Protein AF-A0A6I1VZB1-F1 (afdb_monomer_lite)

pLDDT: mean 81.62, std 10.86, range [47.66, 98.19]

Secondary structure (DSSP, 8-state):
-HHHHHHHHHHHHHHTT--TTT-HHHHHHHHHHHHHHHHHHHHHHHHHHHHHHHHHHHHHHHHHHHHHHHHHHHHHHHHHHHHHIIIIIHHHHHHHHHHHHHHTT----PPPPPSSHHHHHHHHHHHHHHHHHHHHHHHHHHHHHHTT-

Sequence (149 aa):
EDYELFLEAFKQAHANALDIGSDQELSDRFNLLRNGLIEEHRKALDHIYTAQAAARDRAIIIAGLLGLVGLAVLIIGFVTAHGIARRFGAPIEALAKAADNIGKGNYEVVLPLSSAAEMNLLTRRFGTMAEALRQHQATNVDELLAGQQ

Foldseek 3Di:
DLVVQLVVLVVVCVVVVHPPVPPPSNVVSVCVVVVVVVVVVVVVVVVVVVVVVVVVVVVVVVVVVVVVVVVVVVVVVVVVVVCCCVQPVVQVVLLVVQVVCVVVVNLPGDHDCHPDPVSNVVSVVSNVVSVVSNVVVVVVVVVVVVVVD

Radius of gyration: 47.81 Å; chains: 1; bounding box: 88×26×130 Å

Structure (mmCIF, N/CA/C/O backbone):
data_AF-A0A6I1VZB1-F1
#
_entry.id   AF-A0A6I1VZB1-F1
#
loop_
_atom_site.group_PDB
_atom_site.id
_atom_site.type_symbol
_atom_site.label_atom_id
_atom_site.label_alt_id
_atom_site.label_comp_id
_atom_site.label_asym_id
_atom_site.label_entity_id
_atom_site.label_seq_id
_atom_site.pdbx_PDB_ins_code
_atom_site.Cartn_x
_atom_site.Cartn_y
_atom_site.Cartn_z
_atom_site.occupancy
_atom_site.B_iso_or_equiv
_atom_site.auth_seq_id
_atom_site.auth_comp_id
_atom_site.auth_asym_id
_atom_site.auth_atom_id
_atom_site.pdbx_PDB_model_num
ATOM 1 N N . GLU A 1 1 ? 41.137 -2.550 -48.734 1.00 73.94 1 GLU A N 1
ATOM 2 C CA . GLU A 1 1 ? 41.611 -3.061 -50.037 1.00 73.94 1 GLU A CA 1
ATOM 3 C C . GLU A 1 1 ? 41.303 -2.068 -51.159 1.00 73.94 1 GLU A C 1
ATOM 5 O O . GLU A 1 1 ? 42.237 -1.640 -51.821 1.00 73.94 1 GLU A O 1
ATOM 10 N N . ASP A 1 2 ? 40.068 -1.567 -51.278 1.00 77.88 2 ASP A N 1
ATOM 11 C CA . ASP A 1 2 ? 39.676 -0.588 -52.320 1.00 77.88 2 ASP A CA 1
ATOM 12 C C . ASP A 1 2 ? 40.480 0.728 -52.332 1.00 77.88 2 ASP A C 1
ATOM 14 O O . ASP A 1 2 ? 40.747 1.293 -53.391 1.00 77.88 2 ASP A O 1
ATOM 18 N N . TYR A 1 3 ? 40.916 1.207 -51.161 1.00 79.50 3 TYR A N 1
ATOM 19 C CA . TYR A 1 3 ? 41.764 2.402 -51.045 1.00 79.50 3 TYR A CA 1
ATOM 20 C C . TYR A 1 3 ? 43.158 2.209 -51.664 1.00 79.50 3 TYR A C 1
ATOM 22 O O . TYR A 1 3 ? 43.664 3.100 -52.342 1.00 79.50 3 TYR A O 1
ATOM 30 N N . GLU A 1 4 ? 43.760 1.033 -51.475 1.00 83.19 4 GLU A N 1
ATOM 31 C CA . GLU A 1 4 ? 45.083 0.714 -52.025 1.00 83.19 4 GLU A CA 1
ATOM 32 C C . GLU A 1 4 ? 45.020 0.584 -53.549 1.00 83.19 4 GLU A C 1
ATOM 34 O O . GLU A 1 4 ? 45.865 1.129 -54.258 1.00 83.19 4 GLU A O 1
ATOM 39 N N . LEU A 1 5 ? 43.955 -0.041 -54.059 1.00 82.19 5 LEU A N 1
ATOM 40 C CA . LEU A 1 5 ? 43.698 -0.140 -55.494 1.00 82.19 5 LEU A CA 1
ATOM 41 C C . LEU A 1 5 ? 43.500 1.243 -56.129 1.00 82.19 5 LEU A C 1
ATOM 43 O O . LEU A 1 5 ? 44.006 1.495 -57.223 1.00 82.19 5 LEU A O 1
ATOM 47 N N . PHE A 1 6 ? 42.797 2.159 -55.462 1.00 83.62 6 PHE A N 1
ATOM 48 C CA . PHE A 1 6 ? 42.670 3.538 -55.934 1.00 83.62 6 PHE A CA 1
ATOM 49 C C . PHE A 1 6 ? 44.025 4.265 -55.971 1.00 83.62 6 PHE A C 1
ATOM 51 O O . PHE A 1 6 ? 44.346 4.912 -56.968 1.00 83.62 6 PHE A O 1
ATOM 58 N N . LEU A 1 7 ? 44.848 4.129 -54.923 1.00 82.94 7 LEU A N 1
ATOM 59 C CA . LEU A 1 7 ? 46.176 4.749 -54.871 1.00 82.94 7 LEU A CA 1
ATOM 60 C C . LEU A 1 7 ? 47.121 4.227 -55.956 1.00 82.94 7 LEU A C 1
ATOM 62 O O . LEU A 1 7 ? 47.934 4.991 -56.478 1.00 82.94 7 LEU A O 1
ATOM 66 N N . GLU A 1 8 ? 47.036 2.943 -56.288 1.00 83.50 8 GLU A N 1
ATOM 67 C CA . GLU A 1 8 ? 47.833 2.336 -57.350 1.00 83.50 8 GLU A CA 1
ATOM 68 C C . GLU A 1 8 ? 47.457 2.895 -58.729 1.00 83.50 8 GLU A C 1
ATOM 70 O O . GLU A 1 8 ? 48.334 3.382 -59.446 1.00 83.50 8 GLU A O 1
ATOM 75 N N . ALA A 1 9 ? 46.159 2.948 -59.052 1.00 80.50 9 ALA A N 1
ATOM 76 C CA . ALA A 1 9 ? 45.682 3.545 -60.302 1.00 80.50 9 ALA A CA 1
ATOM 77 C C . ALA A 1 9 ? 46.004 5.044 -60.389 1.00 80.50 9 ALA A C 1
ATOM 79 O O . ALA A 1 9 ? 46.406 5.535 -61.440 1.00 80.50 9 ALA A O 1
ATOM 80 N N . PHE A 1 10 ? 45.917 5.770 -59.271 1.00 80.69 10 PHE A N 1
ATOM 81 C CA . PHE A 1 10 ? 46.288 7.184 -59.217 1.00 80.69 10 PHE A CA 1
ATOM 82 C C . PHE A 1 10 ? 47.777 7.401 -59.520 1.00 80.69 10 PHE A C 1
ATOM 84 O O . PHE A 1 10 ? 48.137 8.271 -60.315 1.00 80.69 10 PHE A O 1
ATOM 91 N N . LYS A 1 11 ? 48.658 6.586 -58.923 1.00 83.38 11 LYS A N 1
ATOM 92 C CA . LYS A 1 11 ? 50.104 6.635 -59.190 1.00 83.38 11 LYS A CA 1
ATOM 93 C C . LYS A 1 11 ? 50.419 6.296 -60.646 1.00 83.38 11 LYS A C 1
ATOM 95 O O . LYS A 1 11 ? 51.296 6.931 -61.227 1.00 83.38 11 LYS A O 1
ATOM 100 N N . GLN A 1 12 ? 49.710 5.333 -61.230 1.00 80.00 12 GLN A N 1
ATOM 101 C CA . GLN A 1 12 ? 49.905 4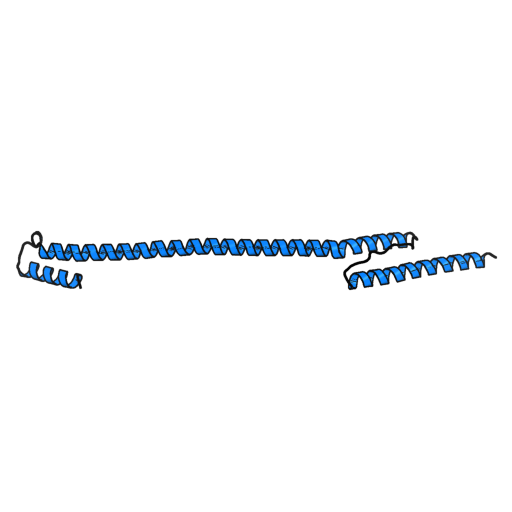.900 -62.613 1.00 80.00 12 GLN A CA 1
ATOM 102 C C . GLN A 1 12 ? 49.436 5.957 -63.625 1.00 80.00 12 GLN A C 1
ATOM 104 O O . GLN A 1 12 ? 50.189 6.294 -64.539 1.00 80.00 12 GLN A O 1
ATOM 109 N N . ALA A 1 13 ? 48.258 6.552 -63.419 1.00 76.12 13 ALA A N 1
ATOM 110 C CA . ALA A 1 13 ? 47.749 7.656 -64.235 1.00 76.12 13 ALA A CA 1
ATOM 111 C C . ALA A 1 13 ? 48.690 8.875 -64.195 1.00 76.12 13 ALA A C 1
ATOM 113 O O . ALA A 1 13 ? 49.021 9.457 -65.229 1.00 76.12 13 ALA A O 1
ATOM 114 N N . HIS A 1 14 ? 49.199 9.208 -63.002 1.00 74.31 14 HIS A N 1
ATOM 115 C CA . HIS A 1 14 ? 50.139 10.311 -62.800 1.00 74.31 14 HIS A CA 1
ATOM 116 C C . HIS A 1 14 ? 51.518 10.051 -63.436 1.00 74.31 14 HIS A C 1
ATOM 118 O O . HIS A 1 14 ? 52.110 10.958 -64.018 1.00 74.31 14 HIS A O 1
ATOM 124 N N . ALA A 1 15 ? 52.033 8.818 -63.362 1.00 76.56 15 ALA A N 1
ATOM 125 C CA . ALA A 1 15 ? 53.314 8.443 -63.968 1.00 76.56 15 ALA A CA 1
ATOM 126 C C . ALA A 1 15 ? 53.279 8.452 -65.507 1.00 76.56 15 ALA A C 1
ATOM 128 O O . ALA A 1 15 ? 54.293 8.743 -66.139 1.00 76.56 15 ALA A O 1
ATOM 129 N N . ASN A 1 16 ? 52.118 8.172 -66.104 1.00 71.88 16 ASN A N 1
ATOM 130 C CA . ASN A 1 16 ? 51.953 8.095 -67.556 1.00 71.88 16 ASN A CA 1
ATOM 131 C C . ASN A 1 16 ? 51.692 9.454 -68.233 1.00 71.88 16 ASN A C 1
ATOM 133 O O . ASN A 1 16 ? 51.502 9.485 -69.447 1.00 71.88 16 ASN A O 1
ATOM 137 N N . ALA A 1 17 ? 51.679 10.565 -67.480 1.00 63.66 17 ALA A N 1
ATOM 138 C CA . ALA A 1 17 ? 51.340 11.908 -67.972 1.00 63.66 17 ALA A CA 1
ATOM 139 C C . ALA A 1 17 ? 50.019 11.964 -68.776 1.00 63.66 17 ALA A C 1
ATOM 141 O O . ALA A 1 17 ? 49.837 12.846 -69.618 1.00 63.66 17 ALA A O 1
ATOM 142 N N . LEU A 1 18 ? 49.107 11.014 -68.532 1.00 61.16 18 LEU A N 1
ATOM 143 C CA . LEU A 1 18 ? 47.782 11.004 -69.137 1.00 61.16 18 LEU A CA 1
ATOM 144 C C . LEU A 1 18 ? 46.937 12.124 -68.525 1.00 61.16 18 LEU A C 1
ATOM 146 O O . LEU A 1 18 ? 47.106 12.485 -67.358 1.00 61.16 18 LEU A O 1
ATOM 150 N N . ASP A 1 19 ? 46.001 12.650 -69.315 1.00 64.75 19 ASP A N 1
ATOM 151 C CA . ASP A 1 19 ? 44.946 13.521 -68.809 1.00 64.75 19 ASP A CA 1
ATOM 152 C C . ASP A 1 19 ? 44.139 12.750 -67.757 1.00 64.75 19 ASP A C 1
ATOM 154 O O . ASP A 1 19 ? 43.312 11.898 -68.088 1.00 64.75 19 ASP A O 1
ATOM 158 N N . ILE A 1 20 ? 44.424 13.040 -66.485 1.00 62.75 20 ILE A N 1
ATOM 159 C CA . ILE A 1 20 ? 43.843 12.410 -65.291 1.00 62.75 20 ILE A CA 1
ATOM 160 C C . ILE A 1 20 ? 42.305 12.469 -65.337 1.00 62.75 20 ILE A C 1
ATOM 162 O O . ILE A 1 20 ? 41.639 11.608 -64.768 1.00 62.75 20 ILE A O 1
ATOM 166 N N . GLY A 1 21 ? 41.732 13.450 -66.047 1.00 64.38 21 GLY A N 1
ATOM 167 C CA . GLY A 1 21 ? 40.288 13.578 -66.243 1.00 64.38 21 GLY A CA 1
ATOM 168 C C . GLY A 1 21 ? 39.668 12.558 -67.207 1.00 64.38 21 GLY A C 1
ATOM 169 O O . GLY A 1 21 ? 38.453 12.379 -67.182 1.00 64.38 21 GLY A O 1
ATOM 170 N N . SER A 1 22 ? 40.472 11.885 -68.034 1.00 65.00 22 SER A N 1
ATOM 171 C CA . SER A 1 22 ? 40.024 10.901 -69.034 1.00 65.00 22 SER A CA 1
ATOM 172 C C . SER A 1 22 ? 40.306 9.444 -68.645 1.00 65.00 22 SER A C 1
ATOM 174 O O . SER A 1 22 ? 39.895 8.526 -69.357 1.00 65.00 22 SER A O 1
ATOM 176 N N . ASP A 1 23 ? 40.983 9.221 -67.513 1.00 75.31 23 ASP A N 1
ATOM 177 C CA . ASP A 1 23 ? 41.324 7.886 -67.031 1.00 75.31 23 ASP A CA 1
ATOM 178 C C . ASP A 1 23 ? 40.090 7.212 -66.407 1.00 75.31 23 ASP A C 1
ATOM 180 O O . ASP A 1 23 ? 39.642 7.511 -65.290 1.00 75.31 23 ASP A O 1
ATOM 184 N N . GLN A 1 24 ? 39.502 6.314 -67.195 1.00 79.62 24 GLN A N 1
ATOM 185 C CA . GLN A 1 24 ? 38.303 5.572 -66.832 1.00 79.62 24 GLN A CA 1
ATOM 186 C C . GLN A 1 24 ? 38.563 4.616 -65.658 1.00 79.62 24 GLN A C 1
ATOM 188 O O . GLN A 1 24 ? 37.703 4.465 -64.794 1.00 79.62 24 GLN A O 1
ATOM 193 N N . GLU A 1 25 ? 39.768 4.049 -65.558 1.00 80.69 25 GLU A N 1
ATOM 194 C CA . GLU A 1 25 ? 40.128 3.114 -64.492 1.00 80.69 25 GLU A CA 1
ATOM 195 C C . GLU A 1 25 ? 40.266 3.830 -63.142 1.00 80.69 25 GLU A C 1
ATOM 197 O O . GLU A 1 25 ? 39.736 3.364 -62.128 1.00 80.69 25 GLU A O 1
ATOM 202 N N . LEU A 1 26 ? 40.904 5.002 -63.119 1.00 82.12 26 LEU A N 1
ATOM 203 C CA . LEU A 1 26 ? 40.978 5.831 -61.917 1.00 82.12 26 LEU A CA 1
ATOM 204 C C . LEU A 1 26 ? 39.582 6.264 -61.444 1.00 82.12 26 LEU A C 1
ATOM 206 O O . LEU A 1 26 ? 39.279 6.211 -60.248 1.00 82.12 26 LEU A O 1
ATOM 210 N N . SER A 1 27 ? 38.728 6.669 -62.386 1.00 83.62 27 SER A N 1
ATOM 211 C CA . SER A 1 27 ? 37.355 7.100 -62.112 1.00 83.62 27 SER A CA 1
ATOM 212 C C . SER A 1 27 ? 36.504 5.967 -61.535 1.00 83.62 27 SER A C 1
ATOM 214 O O . SER A 1 27 ? 35.765 6.174 -60.567 1.00 83.62 27 SER A O 1
ATOM 216 N N . ASP A 1 28 ? 36.640 4.757 -62.071 1.00 86.25 28 ASP A N 1
ATOM 217 C CA . ASP A 1 28 ? 35.928 3.570 -61.599 1.00 86.25 28 ASP A CA 1
ATOM 218 C C . ASP A 1 28 ? 36.379 3.157 -60.193 1.00 86.25 28 ASP A C 1
ATOM 220 O O . ASP A 1 28 ? 35.540 2.939 -59.312 1.00 86.25 28 ASP A O 1
ATOM 224 N N . ARG A 1 29 ? 37.694 3.146 -59.929 1.00 84.94 29 ARG A N 1
ATOM 225 C CA . ARG A 1 29 ? 38.230 2.846 -58.590 1.00 84.94 29 ARG A CA 1
ATOM 226 C C . ARG A 1 29 ? 37.855 3.916 -57.561 1.00 84.94 29 ARG A C 1
ATOM 228 O O . ARG A 1 29 ? 37.523 3.583 -56.424 1.00 84.94 29 ARG A O 1
ATOM 235 N N . PHE A 1 30 ? 37.827 5.192 -57.953 1.00 86.69 30 PHE A N 1
ATOM 236 C CA . PHE A 1 30 ? 37.329 6.274 -57.100 1.00 86.69 30 PHE A CA 1
ATOM 237 C C . PHE A 1 30 ? 35.846 6.100 -56.763 1.00 86.69 30 PHE A C 1
ATOM 239 O O . PHE A 1 30 ? 35.448 6.243 -55.607 1.00 86.69 30 PHE A O 1
ATOM 246 N N . ASN A 1 31 ? 35.020 5.775 -57.760 1.00 87.38 31 ASN A N 1
ATOM 247 C CA . ASN A 1 31 ? 33.590 5.560 -57.565 1.00 87.38 31 ASN A CA 1
ATOM 248 C C . ASN A 1 31 ? 33.316 4.356 -56.655 1.00 87.38 31 ASN A C 1
ATOM 250 O O . ASN A 1 31 ? 32.441 4.455 -55.797 1.00 87.38 31 ASN A O 1
ATOM 254 N N . LEU A 1 32 ? 34.077 3.264 -56.788 1.00 87.50 32 LEU A N 1
ATOM 255 C CA . LEU A 1 32 ? 33.999 2.104 -55.894 1.00 87.50 32 LEU A CA 1
ATOM 256 C C . LEU A 1 32 ? 34.330 2.481 -54.446 1.00 87.50 32 LEU A C 1
ATOM 258 O O . LEU A 1 32 ? 33.511 2.251 -53.557 1.00 87.50 32 LEU A O 1
ATOM 262 N N . LEU A 1 33 ? 35.471 3.141 -54.220 1.00 87.19 33 LEU A N 1
ATOM 263 C CA . LEU A 1 33 ? 35.877 3.593 -52.888 1.00 87.19 33 LEU A CA 1
ATOM 264 C C . LEU A 1 33 ? 34.845 4.552 -52.276 1.00 87.19 33 LEU A C 1
ATOM 266 O O . LEU A 1 33 ? 34.443 4.396 -51.122 1.00 87.19 33 LEU A O 1
ATOM 270 N N . ARG A 1 34 ? 34.388 5.540 -53.054 1.00 86.75 34 ARG A N 1
ATOM 271 C CA . ARG A 1 34 ? 33.387 6.519 -52.618 1.00 86.75 34 ARG A CA 1
ATOM 272 C C . ARG A 1 34 ? 32.076 5.836 -52.240 1.00 86.75 34 ARG A C 1
ATOM 274 O O . ARG A 1 34 ? 31.507 6.151 -51.199 1.00 86.75 34 ARG A O 1
ATOM 281 N N . ASN A 1 35 ? 31.580 4.933 -53.081 1.00 89.94 35 ASN A N 1
ATOM 282 C CA . ASN A 1 35 ? 30.302 4.272 -52.851 1.00 89.94 35 ASN A CA 1
ATOM 283 C C . ASN A 1 35 ? 30.378 3.331 -51.637 1.00 89.94 35 ASN A C 1
ATOM 285 O O . ASN A 1 35 ? 29.479 3.381 -50.802 1.00 89.94 35 ASN A O 1
ATOM 289 N N . GLY A 1 36 ? 31.474 2.579 -51.477 1.00 87.69 36 GLY A N 1
ATOM 290 C CA . GLY A 1 36 ? 31.699 1.732 -50.301 1.00 87.69 36 GLY A CA 1
ATOM 291 C C . GLY A 1 36 ? 31.764 2.530 -48.993 1.00 87.69 36 GLY A C 1
ATOM 292 O O . GLY A 1 36 ? 31.126 2.163 -48.008 1.00 87.69 36 GLY A O 1
ATOM 293 N N . LEU A 1 37 ? 32.447 3.682 -48.992 1.00 85.88 37 LEU A N 1
ATOM 294 C CA . LEU A 1 37 ? 32.487 4.582 -47.830 1.00 85.88 37 LEU A CA 1
ATOM 295 C C . LEU A 1 37 ? 31.107 5.161 -47.487 1.00 85.88 37 LEU A C 1
ATOM 297 O O . LEU A 1 37 ? 30.756 5.253 -46.311 1.00 85.88 37 LEU A O 1
ATOM 301 N N . ILE A 1 38 ? 30.317 5.546 -48.494 1.00 86.25 38 ILE A N 1
ATOM 302 C CA . ILE A 1 38 ? 28.953 6.062 -48.295 1.00 86.25 38 ILE A CA 1
ATOM 303 C C . ILE A 1 38 ? 28.037 4.977 -47.716 1.00 86.25 38 ILE A C 1
ATOM 305 O O . ILE A 1 38 ? 27.210 5.273 -46.852 1.00 86.25 38 ILE A O 1
ATOM 309 N N . GLU A 1 39 ? 28.171 3.738 -48.179 1.00 85.12 39 GLU A N 1
ATOM 310 C CA . GLU A 1 39 ? 27.366 2.610 -47.717 1.00 85.12 39 GLU A CA 1
ATOM 311 C C . GLU A 1 39 ? 27.680 2.242 -46.261 1.00 85.12 39 GLU A C 1
ATOM 313 O O . GLU A 1 39 ? 26.765 2.145 -45.440 1.00 85.12 39 GLU A O 1
ATOM 318 N N . GLU A 1 40 ? 28.962 2.170 -45.896 1.00 80.31 40 GLU A N 1
ATOM 319 C CA . GLU A 1 40 ? 29.391 1.962 -44.508 1.00 80.31 40 GLU A CA 1
ATOM 320 C C . GLU A 1 40 ? 28.942 3.105 -43.582 1.00 80.31 40 GLU A C 1
ATOM 322 O O . GLU A 1 40 ? 28.426 2.862 -42.487 1.00 80.31 40 GLU A O 1
ATOM 327 N N . HIS A 1 41 ? 29.037 4.365 -44.022 1.00 79.06 41 HIS A N 1
ATOM 328 C CA . HIS A 1 41 ? 28.534 5.497 -43.235 1.00 79.06 41 HIS A CA 1
ATOM 329 C C . HIS A 1 41 ? 27.019 5.457 -43.023 1.00 79.06 41 HIS A C 1
ATOM 331 O O . HIS A 1 41 ? 26.547 5.743 -41.920 1.00 79.06 41 HIS A O 1
ATOM 337 N N . ARG A 1 42 ? 26.242 5.081 -44.045 1.00 78.50 42 ARG A N 1
ATOM 338 C CA . ARG A 1 42 ? 24.788 4.906 -43.904 1.00 78.50 42 ARG A CA 1
ATOM 339 C C . ARG A 1 42 ? 24.455 3.804 -42.907 1.00 78.50 42 ARG A C 1
ATOM 341 O O . ARG A 1 42 ? 23.613 4.011 -42.040 1.00 78.50 42 ARG A O 1
ATOM 348 N N . LYS A 1 43 ? 25.161 2.677 -42.976 1.00 78.00 43 LYS A N 1
ATOM 349 C CA . LYS A 1 43 ? 24.978 1.542 -42.068 1.00 78.00 43 LYS A CA 1
ATOM 350 C C . LYS A 1 43 ? 25.303 1.909 -40.617 1.00 78.00 43 LYS A C 1
ATOM 352 O O . LYS A 1 43 ? 24.541 1.575 -39.712 1.00 78.00 43 LYS A O 1
ATOM 357 N N . ALA A 1 44 ? 26.384 2.657 -40.389 1.00 71.81 44 ALA A N 1
ATOM 358 C CA . ALA A 1 44 ? 26.736 3.168 -39.066 1.00 71.81 44 ALA A CA 1
ATOM 359 C C . ALA A 1 44 ? 25.666 4.122 -38.502 1.00 71.81 44 ALA A C 1
ATOM 361 O O . ALA A 1 44 ? 25.323 4.032 -37.323 1.00 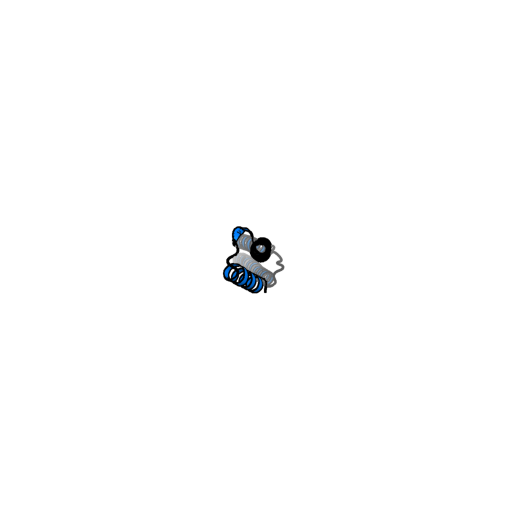71.81 44 ALA A O 1
ATOM 362 N N . LEU A 1 45 ? 25.094 4.997 -39.338 1.00 72.50 45 LEU A N 1
ATOM 363 C CA . LEU A 1 45 ? 24.000 5.883 -38.931 1.00 72.50 45 LEU A CA 1
ATOM 364 C C . LEU A 1 45 ? 22.713 5.106 -38.616 1.00 72.50 45 LEU A C 1
ATOM 366 O O . LEU A 1 45 ? 22.100 5.362 -37.580 1.00 72.50 45 LEU A O 1
ATOM 370 N N . ASP A 1 46 ? 22.336 4.115 -39.426 1.00 72.06 46 ASP A N 1
ATOM 371 C CA . ASP A 1 46 ? 21.167 3.259 -39.165 1.00 72.06 46 ASP A CA 1
ATOM 372 C C . ASP A 1 46 ? 21.303 2.464 -37.854 1.00 72.06 46 ASP A C 1
ATOM 374 O O . ASP A 1 46 ? 20.340 2.328 -37.087 1.00 72.06 46 ASP A O 1
ATOM 378 N N . HIS A 1 47 ? 22.511 1.995 -37.530 1.00 61.69 47 HIS A N 1
ATOM 379 C CA . HIS A 1 47 ? 22.792 1.365 -36.237 1.00 61.69 47 HIS A CA 1
ATOM 380 C C . HIS A 1 47 ? 22.610 2.331 -35.051 1.00 61.69 47 HIS A C 1
ATOM 382 O O . HIS A 1 47 ? 22.141 1.915 -33.990 1.00 61.69 47 HIS A O 1
ATOM 388 N N . ILE A 1 48 ? 22.904 3.625 -35.221 1.00 64.44 48 ILE A N 1
ATOM 389 C CA . ILE A 1 48 ? 22.684 4.650 -34.187 1.00 64.44 48 ILE A CA 1
ATOM 390 C C . ILE A 1 48 ? 21.185 4.945 -34.012 1.00 64.44 48 ILE A C 1
ATOM 392 O O . ILE A 1 48 ? 20.699 5.007 -32.879 1.00 64.44 48 ILE A O 1
ATOM 396 N N . TYR A 1 49 ? 20.426 5.056 -35.108 1.00 58.84 49 TYR A N 1
ATOM 397 C CA . TYR A 1 49 ? 18.976 5.285 -35.049 1.00 58.84 49 TYR A CA 1
ATOM 398 C C . TYR A 1 49 ? 18.220 4.117 -34.395 1.00 58.84 49 TYR A C 1
ATOM 400 O O . TYR A 1 49 ? 17.333 4.331 -33.563 1.00 58.84 49 TYR A O 1
ATOM 408 N N . THR A 1 50 ? 18.596 2.875 -34.706 1.00 59.34 50 THR A N 1
ATOM 409 C CA . THR A 1 50 ? 17.966 1.672 -34.128 1.00 59.34 50 THR A CA 1
ATOM 410 C C . THR A 1 50 ? 18.319 1.459 -32.651 1.00 59.34 50 THR A C 1
ATOM 412 O O . THR A 1 50 ? 17.453 1.055 -31.868 1.00 59.34 50 THR A O 1
ATOM 415 N N . ALA A 1 51 ? 19.536 1.814 -32.223 1.00 59.88 51 ALA A N 1
ATOM 416 C CA . ALA A 1 51 ? 19.930 1.768 -30.812 1.00 59.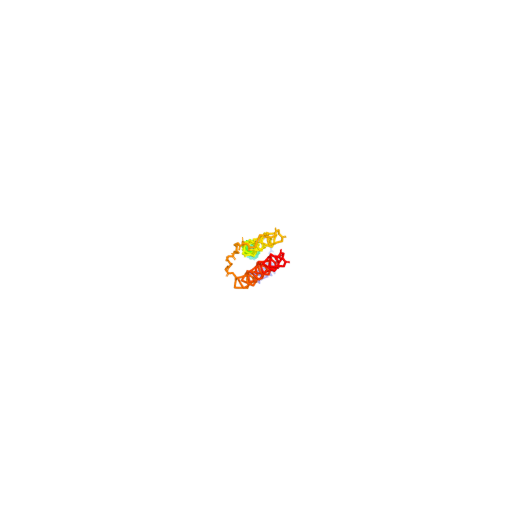88 51 ALA A CA 1
ATOM 417 C C . ALA A 1 51 ? 19.119 2.745 -29.935 1.00 59.88 51 ALA A C 1
ATOM 419 O O . ALA A 1 51 ? 18.815 2.442 -28.778 1.00 59.88 51 ALA A O 1
ATOM 420 N N . GLN A 1 52 ? 18.710 3.895 -30.481 1.00 56.59 52 GLN A N 1
ATOM 421 C CA . GLN A 1 52 ? 17.938 4.900 -29.745 1.00 56.59 52 GLN A CA 1
ATOM 422 C C . GLN A 1 52 ? 16.451 4.527 -29.587 1.00 56.59 52 GLN A C 1
ATOM 424 O O . GLN A 1 52 ? 15.850 4.825 -28.549 1.00 56.59 52 GLN A O 1
ATOM 429 N N . ALA A 1 53 ? 15.860 3.837 -30.570 1.00 58.94 53 ALA A N 1
ATOM 430 C CA . ALA A 1 53 ? 14.477 3.353 -30.496 1.00 58.94 53 ALA A CA 1
ATOM 431 C C . ALA A 1 53 ? 14.305 2.272 -29.412 1.00 58.94 53 ALA A C 1
ATOM 433 O O . ALA A 1 53 ? 13.405 2.363 -28.575 1.00 58.94 53 ALA A O 1
ATOM 434 N N . ALA A 1 54 ? 15.248 1.327 -29.328 1.00 59.94 54 ALA A N 1
ATOM 435 C CA . ALA A 1 54 ? 15.222 0.256 -28.330 1.00 59.94 54 ALA A CA 1
ATOM 436 C C . ALA A 1 54 ? 15.316 0.764 -26.875 1.00 59.94 54 ALA A C 1
ATOM 438 O O . ALA A 1 54 ? 14.828 0.108 -25.952 1.00 59.94 54 ALA A O 1
ATOM 439 N N . ALA A 1 55 ? 15.934 1.928 -26.650 1.00 61.00 55 ALA A N 1
ATOM 440 C CA . ALA A 1 55 ? 16.032 2.537 -25.325 1.00 61.00 55 ALA A CA 1
ATOM 441 C C . ALA A 1 55 ? 14.714 3.195 -24.877 1.00 61.00 55 ALA A C 1
ATOM 443 O O . ALA A 1 55 ? 14.348 3.100 -23.703 1.00 61.00 55 ALA A O 1
ATOM 444 N N . ARG A 1 56 ? 13.974 3.828 -25.801 1.00 65.50 56 ARG A N 1
ATOM 445 C CA . ARG A 1 56 ? 12.681 4.464 -25.492 1.00 65.50 56 ARG A CA 1
ATOM 446 C C . ARG A 1 56 ? 11.602 3.441 -25.149 1.00 65.50 56 ARG A C 1
ATOM 448 O O . ARG A 1 56 ? 10.893 3.635 -24.163 1.00 65.50 56 ARG A O 1
ATOM 455 N N . ASP A 1 57 ? 11.536 2.334 -25.883 1.00 70.38 57 ASP A N 1
ATOM 456 C CA . ASP A 1 57 ? 10.539 1.287 -25.626 1.00 70.38 57 ASP A CA 1
ATOM 457 C C . ASP A 1 57 ? 10.740 0.637 -24.251 1.00 70.38 57 ASP A C 1
ATOM 459 O O . ASP A 1 57 ? 9.785 0.401 -23.506 1.00 70.38 57 ASP A O 1
ATOM 463 N N . ARG A 1 58 ? 12.002 0.440 -23.849 1.00 75.06 58 ARG A N 1
ATOM 464 C CA . ARG A 1 58 ? 12.338 -0.059 -22.508 1.00 75.06 58 ARG A CA 1
ATOM 465 C C . ARG A 1 58 ? 11.937 0.922 -21.410 1.00 75.06 58 ARG A C 1
ATOM 467 O O . ARG A 1 58 ? 11.430 0.492 -20.376 1.00 75.06 58 ARG A O 1
ATOM 474 N N . ALA A 1 59 ? 12.128 2.224 -21.624 1.00 81.44 59 ALA A N 1
ATOM 475 C CA . ALA A 1 59 ? 11.773 3.244 -20.639 1.00 81.44 59 ALA A CA 1
ATOM 476 C C . ALA A 1 59 ? 10.260 3.289 -20.363 1.00 81.44 59 ALA A C 1
ATOM 478 O O . ALA A 1 59 ? 9.860 3.417 -19.207 1.00 81.44 59 ALA A O 1
ATOM 479 N N . ILE A 1 60 ? 9.422 3.122 -21.392 1.00 87.00 60 ILE A N 1
ATOM 480 C CA . ILE A 1 60 ? 7.958 3.094 -21.238 1.00 87.00 60 ILE A CA 1
ATOM 481 C C . ILE A 1 60 ? 7.517 1.878 -20.416 1.00 87.00 60 ILE A C 1
ATOM 483 O O . ILE A 1 60 ? 6.704 2.019 -19.503 1.00 87.00 60 ILE A O 1
ATOM 487 N N . ILE A 1 61 ? 8.087 0.698 -20.683 1.00 87.12 61 ILE A N 1
ATOM 488 C CA . ILE A 1 61 ? 7.774 -0.520 -19.921 1.00 87.12 61 ILE A CA 1
ATOM 489 C C . ILE A 1 61 ? 8.186 -0.357 -18.453 1.00 87.12 61 ILE A C 1
ATOM 491 O O . ILE A 1 61 ? 7.399 -0.658 -17.557 1.00 87.12 61 ILE A O 1
ATOM 495 N N . ILE A 1 62 ? 9.386 0.167 -18.189 1.00 89.94 62 ILE A N 1
ATOM 496 C CA . ILE A 1 62 ? 9.877 0.390 -16.820 1.00 89.94 62 ILE A CA 1
ATOM 497 C C . ILE A 1 62 ? 9.003 1.412 -16.083 1.00 89.94 62 ILE A C 1
ATOM 499 O O . ILE A 1 62 ? 8.623 1.174 -14.937 1.00 89.94 62 ILE A O 1
ATOM 503 N N . ALA A 1 63 ? 8.637 2.520 -16.732 1.00 91.62 63 ALA A N 1
ATOM 504 C CA . ALA A 1 63 ? 7.750 3.523 -16.148 1.00 91.62 63 ALA A CA 1
ATOM 505 C C . ALA A 1 63 ? 6.360 2.944 -15.833 1.00 91.62 63 ALA A C 1
ATOM 507 O O . ALA A 1 63 ? 5.822 3.188 -14.753 1.00 91.62 63 ALA A O 1
ATOM 508 N N . GLY A 1 64 ? 5.806 2.128 -16.737 1.00 94.19 64 GLY A N 1
ATOM 509 C CA . GLY A 1 64 ? 4.540 1.428 -16.521 1.00 94.19 64 GLY A CA 1
ATOM 510 C C . GLY A 1 64 ? 4.599 0.466 -15.333 1.00 94.19 64 GLY A C 1
ATOM 511 O O . GLY A 1 64 ? 3.715 0.489 -14.477 1.00 94.19 64 GLY A O 1
ATOM 512 N N . LEU A 1 65 ? 5.668 -0.329 -15.228 1.00 95.19 65 LEU A N 1
ATOM 513 C CA . LEU A 1 65 ? 5.878 -1.236 -14.098 1.00 95.19 65 LEU A CA 1
ATOM 514 C C . LEU A 1 65 ? 6.006 -0.475 -12.774 1.00 95.19 65 LEU A C 1
ATOM 516 O O . LEU A 1 65 ? 5.354 -0.848 -11.803 1.00 95.19 65 LEU A O 1
ATOM 520 N N . LEU A 1 66 ? 6.779 0.614 -12.728 1.00 95.62 66 LEU A N 1
ATOM 521 C CA . LEU A 1 66 ? 6.895 1.451 -11.528 1.00 95.62 66 LEU A CA 1
ATOM 522 C C . LEU A 1 66 ? 5.548 2.057 -11.115 1.00 95.62 66 LEU A C 1
ATOM 524 O O . LEU A 1 66 ? 5.216 2.057 -9.929 1.00 95.62 66 LEU A O 1
ATOM 528 N N . GLY A 1 67 ? 4.748 2.512 -12.083 1.00 96.88 67 GLY A N 1
ATOM 529 C CA . GLY A 1 67 ? 3.389 2.990 -11.834 1.00 96.88 67 GLY A CA 1
ATOM 530 C C . GLY A 1 67 ? 2.486 1.907 -11.239 1.00 96.88 67 GLY A C 1
ATOM 531 O O . GLY A 1 67 ? 1.789 2.158 -10.256 1.00 96.88 67 GLY A O 1
ATOM 532 N N . LEU A 1 68 ? 2.541 0.684 -11.777 1.00 97.62 68 LEU A N 1
ATOM 533 C CA . LEU A 1 68 ? 1.779 -0.454 -11.254 1.00 97.62 68 LEU A CA 1
ATOM 534 C C . LEU A 1 68 ? 2.220 -0.859 -9.845 1.00 97.62 68 LEU A C 1
ATOM 536 O O . LEU A 1 68 ? 1.363 -1.136 -9.007 1.00 97.62 68 LEU A O 1
ATOM 540 N N . VAL A 1 69 ? 3.524 -0.853 -9.553 1.00 98.06 69 VAL A N 1
ATOM 541 C CA . VAL A 1 69 ? 4.026 -1.096 -8.190 1.00 98.06 69 VAL A CA 1
ATOM 542 C C . VAL A 1 69 ? 3.500 -0.029 -7.232 1.00 98.06 69 VAL A C 1
ATOM 544 O O . VAL A 1 69 ? 2.986 -0.370 -6.168 1.00 98.06 69 VAL A O 1
ATOM 547 N N . GLY A 1 70 ? 3.560 1.249 -7.617 1.00 97.94 70 GLY A N 1
ATOM 548 C CA . GLY A 1 70 ? 3.004 2.342 -6.818 1.00 97.94 70 GLY A CA 1
ATOM 549 C C . GLY A 1 70 ? 1.511 2.155 -6.537 1.00 97.94 70 GLY A C 1
ATOM 550 O O . GLY A 1 70 ? 1.077 2.261 -5.390 1.00 97.94 70 GLY A O 1
ATOM 551 N N . LEU A 1 71 ? 0.731 1.794 -7.558 1.00 98.19 71 LEU A N 1
ATOM 552 C CA . LEU A 1 71 ? -0.697 1.519 -7.413 1.00 98.19 71 LEU A CA 1
ATOM 553 C C . LEU A 1 71 ? -0.966 0.325 -6.484 1.00 98.19 71 LEU A C 1
ATOM 555 O O . LEU A 1 71 ? -1.843 0.401 -5.626 1.00 98.19 71 LEU A O 1
ATOM 559 N N . ALA A 1 72 ? -0.195 -0.757 -6.609 1.00 97.81 72 ALA A N 1
ATOM 560 C CA . ALA A 1 72 ? -0.319 -1.923 -5.740 1.00 97.81 72 ALA A CA 1
ATOM 561 C C . ALA A 1 72 ? -0.052 -1.565 -4.270 1.00 97.81 72 ALA A C 1
ATOM 563 O O . ALA A 1 72 ? -0.830 -1.942 -3.393 1.00 97.81 72 ALA A O 1
ATOM 564 N N . VAL A 1 73 ? 0.997 -0.781 -4.000 1.00 98.12 73 VAL A N 1
ATOM 565 C CA . VAL A 1 73 ? 1.314 -0.297 -2.647 1.00 98.12 73 VAL A CA 1
ATOM 566 C C . VAL A 1 73 ? 0.180 0.568 -2.089 1.00 98.12 73 VAL A C 1
ATOM 568 O O . VAL A 1 73 ? -0.210 0.379 -0.936 1.00 98.12 73 VAL A O 1
ATOM 571 N N . LEU A 1 74 ? -0.398 1.465 -2.896 1.00 97.75 74 LEU A N 1
ATOM 572 C CA . LEU A 1 74 ? -1.544 2.283 -2.484 1.00 97.75 74 LEU A CA 1
ATOM 573 C C . LEU A 1 74 ? -2.764 1.430 -2.123 1.00 97.75 74 LEU A C 1
ATOM 575 O O . LEU A 1 74 ? -3.383 1.658 -1.084 1.00 97.75 74 LEU A O 1
ATOM 579 N N . ILE A 1 75 ? -3.091 0.426 -2.941 1.00 97.88 75 ILE A N 1
ATOM 580 C CA . ILE A 1 75 ? -4.217 -0.481 -2.685 1.00 97.88 75 ILE A CA 1
ATOM 581 C C . ILE A 1 75 ? -3.987 -1.264 -1.390 1.00 97.88 75 ILE A C 1
ATOM 583 O O . ILE A 1 75 ? -4.874 -1.312 -0.538 1.00 97.88 75 ILE A O 1
ATOM 587 N N . ILE A 1 76 ? -2.794 -1.837 -1.206 1.00 97.06 76 ILE A N 1
ATOM 588 C CA . ILE A 1 76 ? -2.447 -2.591 0.007 1.00 97.06 76 ILE A CA 1
ATOM 589 C C . ILE A 1 76 ? -2.542 -1.691 1.241 1.00 97.06 76 ILE A C 1
ATOM 591 O O . ILE A 1 76 ? -3.150 -2.083 2.240 1.00 97.06 76 ILE A O 1
ATOM 595 N N . GLY A 1 77 ? -1.987 -0.479 1.171 1.00 97.25 77 GLY A N 1
ATOM 596 C CA . GLY A 1 77 ? -2.054 0.499 2.253 1.00 97.25 77 GLY A CA 1
ATOM 597 C C . GLY A 1 77 ? -3.493 0.867 2.607 1.00 97.25 77 GLY A C 1
ATOM 598 O O . GLY A 1 77 ? -3.867 0.829 3.778 1.00 97.25 77 GLY A O 1
ATOM 599 N N . PHE A 1 78 ? -4.325 1.139 1.600 1.00 96.75 78 PHE A N 1
ATOM 600 C CA . PHE A 1 78 ? -5.731 1.486 1.789 1.00 96.75 78 PHE A CA 1
ATOM 601 C C . PHE A 1 78 ? -6.535 0.345 2.423 1.00 96.75 78 PHE A C 1
ATOM 603 O O . PHE A 1 78 ? -7.229 0.554 3.419 1.00 96.75 78 PHE A O 1
ATOM 610 N N . VAL A 1 79 ? -6.404 -0.876 1.897 1.00 96.00 79 VAL A N 1
ATOM 611 C CA . VAL A 1 79 ? -7.092 -2.061 2.431 1.00 96.00 79 VAL A CA 1
ATOM 612 C C . VAL A 1 79 ? -6.647 -2.348 3.864 1.00 96.00 79 VAL A C 1
ATOM 614 O O . VAL A 1 79 ? -7.484 -2.612 4.727 1.00 96.00 79 VAL A O 1
ATOM 617 N N . THR A 1 80 ? -5.347 -2.243 4.146 1.00 94.94 80 THR A N 1
ATOM 618 C CA . THR A 1 80 ? -4.796 -2.475 5.488 1.00 94.94 80 THR A CA 1
ATOM 619 C C . THR A 1 80 ? -5.296 -1.428 6.481 1.00 94.94 80 THR A C 1
ATOM 621 O O . THR A 1 80 ? -5.787 -1.785 7.552 1.00 94.94 80 THR A O 1
ATOM 624 N N . ALA A 1 81 ? -5.241 -0.142 6.122 1.00 93.56 81 ALA A N 1
ATOM 625 C CA . ALA A 1 81 ? -5.731 0.945 6.966 1.00 93.56 81 ALA A CA 1
ATOM 626 C C . ALA A 1 81 ? -7.234 0.809 7.246 1.00 93.56 81 ALA A C 1
ATOM 628 O O . ALA A 1 81 ? -7.664 0.907 8.397 1.00 93.56 81 ALA A O 1
ATOM 629 N N . HIS A 1 82 ? -8.029 0.506 6.216 1.00 91.75 82 HIS A N 1
ATOM 630 C CA . HIS A 1 82 ? -9.464 0.281 6.366 1.00 91.75 82 HIS A CA 1
ATOM 631 C C . HIS A 1 82 ? -9.766 -0.945 7.243 1.00 91.75 82 HIS A C 1
ATOM 633 O O . HIS A 1 82 ? -10.649 -0.905 8.103 1.00 91.75 82 HIS A O 1
ATOM 639 N N . GLY A 1 83 ? -8.996 -2.023 7.077 1.00 88.06 83 GLY A N 1
ATOM 640 C CA . GLY A 1 83 ? -9.098 -3.228 7.892 1.00 88.06 83 GLY A CA 1
ATOM 641 C C . GLY A 1 83 ? -8.814 -2.964 9.370 1.00 88.06 83 GLY A C 1
ATOM 642 O O . GLY A 1 83 ? -9.596 -3.381 10.223 1.00 88.06 83 GLY A O 1
ATOM 643 N N . ILE A 1 84 ? -7.743 -2.230 9.686 1.00 87.69 84 ILE A N 1
ATOM 644 C CA . ILE A 1 84 ? -7.393 -1.845 11.063 1.00 87.69 84 ILE A CA 1
ATOM 645 C C . ILE A 1 84 ? -8.476 -0.938 11.655 1.00 87.69 84 ILE A C 1
ATOM 647 O O . ILE A 1 84 ? -8.964 -1.209 12.754 1.00 87.69 8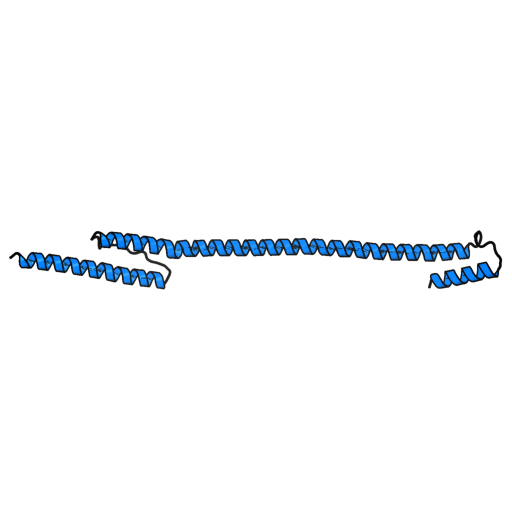4 ILE A O 1
ATOM 651 N N . ALA A 1 85 ? -8.913 0.085 10.917 1.00 87.31 85 ALA A N 1
ATOM 652 C CA . ALA A 1 85 ? -9.956 0.999 11.374 1.00 87.31 85 ALA A CA 1
ATOM 653 C C . ALA A 1 85 ? -11.242 0.249 11.750 1.00 87.31 85 ALA A C 1
ATOM 655 O O . ALA A 1 85 ? -11.810 0.486 12.814 1.00 87.31 85 ALA A O 1
ATOM 656 N N . ARG A 1 86 ? -11.668 -0.721 10.934 1.00 85.56 86 ARG A N 1
ATOM 657 C CA . ARG A 1 86 ? -12.871 -1.509 11.223 1.00 85.56 86 ARG A CA 1
ATOM 658 C C . ARG A 1 86 ? -12.659 -2.555 12.319 1.00 85.56 86 ARG A C 1
ATOM 660 O O . ARG A 1 86 ? -13.556 -2.763 13.132 1.00 85.56 86 ARG A O 1
ATOM 667 N N . ARG A 1 87 ? -11.496 -3.212 12.356 1.00 84.31 87 ARG A N 1
ATOM 668 C CA . ARG A 1 87 ? -11.198 -4.291 13.314 1.00 84.31 87 ARG A CA 1
ATOM 669 C C . ARG A 1 87 ? -11.001 -3.781 14.739 1.00 84.31 87 ARG A C 1
ATOM 671 O O . ARG A 1 87 ? -11.375 -4.480 15.677 1.00 84.31 87 ARG A O 1
ATOM 678 N N . PHE A 1 88 ? -10.434 -2.588 14.902 1.00 85.69 88 PHE A N 1
ATOM 679 C CA . PHE A 1 88 ? -10.163 -2.008 16.217 1.00 85.69 88 PHE A CA 1
ATOM 680 C C . PHE A 1 88 ? -11.118 -0.868 16.572 1.00 85.69 88 PHE A C 1
ATOM 682 O O . PHE A 1 88 ? -11.558 -0.797 17.714 1.00 85.69 88 PHE A O 1
ATOM 689 N N . GLY A 1 89 ? -11.501 -0.022 15.613 1.00 85.19 89 GLY A N 1
ATOM 690 C CA . GLY A 1 89 ? -12.350 1.142 15.880 1.00 85.19 89 GLY A CA 1
ATOM 691 C C . GLY A 1 89 ? -13.745 0.771 16.380 1.00 85.19 89 GLY A C 1
ATOM 692 O O . GLY A 1 89 ? -14.183 1.299 17.398 1.00 85.19 89 GLY A O 1
ATOM 693 N N . ALA A 1 90 ? -14.415 -0.189 15.730 1.00 85.50 90 ALA A N 1
ATOM 694 C CA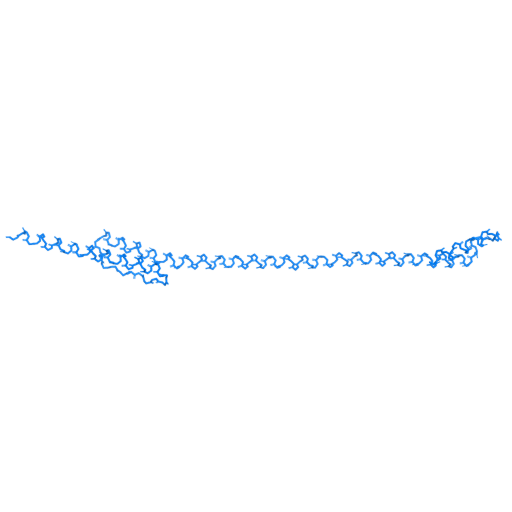 . ALA A 1 90 ? -15.780 -0.562 16.108 1.00 85.50 90 ALA A CA 1
ATOM 695 C C . ALA A 1 90 ? -15.883 -1.166 17.530 1.00 85.50 90 ALA A C 1
ATOM 697 O O . ALA A 1 90 ? -16.742 -0.720 18.294 1.00 85.50 90 ALA A O 1
ATOM 698 N N . PRO A 1 91 ? -15.017 -2.116 17.951 1.00 85.62 91 PRO A N 1
ATOM 699 C CA . PRO A 1 91 ? -15.023 -2.595 19.335 1.00 85.62 91 PRO A CA 1
ATOM 700 C C . PRO A 1 91 ? -14.678 -1.512 20.363 1.00 85.62 91 PRO A C 1
ATOM 702 O O . PRO A 1 91 ? -15.287 -1.485 21.429 1.00 85.62 91 PRO A O 1
ATOM 705 N N . ILE A 1 92 ? -13.734 -0.616 20.052 1.00 87.56 92 ILE A N 1
ATOM 706 C CA . ILE A 1 92 ? -13.338 0.471 20.960 1.00 87.56 92 ILE A CA 1
ATOM 707 C C . ILE A 1 92 ? -14.508 1.432 21.196 1.00 87.56 92 ILE A C 1
ATOM 709 O O . ILE A 1 92 ? -14.794 1.772 22.341 1.00 87.56 92 ILE A O 1
ATOM 713 N N . GLU A 1 93 ? -15.223 1.830 20.141 1.00 88.81 93 GLU A N 1
ATOM 714 C CA . GLU A 1 93 ? -16.390 2.709 20.269 1.00 88.81 93 GLU A CA 1
ATOM 715 C C . GLU A 1 93 ? -17.505 2.057 21.104 1.00 88.81 93 GLU A C 1
ATOM 717 O O . GLU A 1 93 ? -18.128 2.704 21.946 1.00 88.81 93 GLU A O 1
ATOM 722 N N . ALA A 1 94 ? -17.741 0.758 20.912 1.00 87.50 94 ALA A N 1
ATOM 723 C CA . ALA A 1 94 ? -18.722 0.018 21.696 1.00 87.50 94 ALA A CA 1
ATOM 724 C C . ALA A 1 94 ? -18.324 -0.099 23.180 1.00 87.50 94 ALA A C 1
ATOM 726 O O . ALA A 1 94 ? -19.181 0.059 24.049 1.00 87.50 94 ALA A O 1
ATOM 727 N N . LEU A 1 95 ? -17.038 -0.310 23.487 1.00 89.00 95 LEU A N 1
ATOM 728 C CA . LEU A 1 95 ? -16.535 -0.287 24.866 1.00 89.00 95 LEU A CA 1
ATOM 729 C C . LEU A 1 95 ? -16.679 1.100 25.504 1.00 89.00 95 LEU A C 1
ATOM 731 O O . LEU A 1 95 ? -17.082 1.188 26.661 1.00 89.00 95 LEU A O 1
ATOM 735 N N . ALA A 1 96 ? -16.417 2.175 24.756 1.00 90.38 96 ALA A N 1
ATOM 736 C CA . ALA A 1 96 ? -16.621 3.540 25.238 1.00 90.38 96 ALA A CA 1
ATOM 737 C C . ALA A 1 96 ? -18.094 3.793 25.606 1.00 90.38 96 ALA A C 1
ATOM 739 O O . ALA A 1 96 ? -18.387 4.251 26.707 1.00 90.38 96 ALA A O 1
ATOM 740 N N . LYS A 1 97 ? -19.036 3.384 24.744 1.00 89.69 97 LYS A N 1
ATOM 741 C CA . LYS A 1 97 ? -20.479 3.469 25.040 1.00 89.69 97 LYS A CA 1
ATOM 742 C C . LYS A 1 97 ? -20.879 2.632 26.258 1.00 89.69 97 LYS A C 1
ATOM 744 O O . LYS A 1 97 ? -21.716 3.060 27.049 1.00 89.69 97 LYS A O 1
ATOM 749 N N . ALA A 1 98 ? -20.291 1.447 26.424 1.00 88.25 98 ALA A N 1
ATOM 750 C CA . ALA A 1 98 ? -20.527 0.618 27.603 1.00 88.25 98 ALA A CA 1
ATOM 751 C C . ALA A 1 98 ? -20.015 1.297 28.886 1.00 88.25 98 ALA A C 1
ATOM 753 O O . ALA A 1 98 ? -20.712 1.283 29.898 1.00 88.25 98 ALA A O 1
ATOM 754 N N . ALA A 1 99 ? -18.846 1.941 28.839 1.00 90.62 99 ALA A N 1
ATOM 755 C CA . ALA A 1 99 ? -18.305 2.701 29.964 1.00 90.62 99 ALA A CA 1
ATOM 756 C C . ALA A 1 99 ? -19.203 3.887 30.350 1.00 90.62 99 ALA A C 1
ATOM 758 O O . ALA A 1 99 ? -19.487 4.063 31.534 1.00 90.62 99 ALA A O 1
ATOM 759 N N . ASP A 1 100 ? -19.720 4.634 29.372 1.00 91.38 100 ASP A N 1
ATOM 760 C CA . ASP A 1 100 ? -20.668 5.727 29.623 1.00 91.38 100 ASP A CA 1
ATOM 761 C C . ASP A 1 100 ? -21.959 5.234 30.295 1.00 91.38 100 ASP A C 1
ATOM 763 O O . ASP A 1 100 ? -22.499 5.905 31.175 1.00 91.38 100 ASP A O 1
ATOM 767 N N . ASN A 1 101 ? -22.465 4.062 29.898 1.00 88.69 101 ASN A N 1
ATOM 768 C CA . ASN A 1 101 ? -23.651 3.459 30.513 1.00 88.69 101 ASN A CA 1
ATOM 769 C C . ASN A 1 101 ? -23.392 3.034 31.962 1.00 88.69 101 ASN A C 1
ATOM 771 O O . ASN A 1 101 ? -24.190 3.364 32.840 1.00 88.69 101 ASN A O 1
ATOM 775 N N . ILE A 1 102 ? -22.255 2.386 32.226 1.00 88.75 102 ILE A N 1
ATOM 776 C CA . ILE A 1 102 ? -21.833 2.027 33.587 1.00 88.75 102 ILE A CA 1
ATOM 777 C C . ILE A 1 102 ? -21.692 3.287 34.451 1.00 88.75 102 ILE A C 1
ATOM 779 O O . ILE A 1 102 ? -22.174 3.312 35.580 1.00 88.75 102 ILE A O 1
ATOM 783 N N . GLY A 1 103 ? -21.102 4.361 33.912 1.00 86.25 103 GLY A N 1
ATOM 784 C CA . GLY A 1 103 ? -20.967 5.647 34.604 1.00 86.25 103 GLY A CA 1
ATOM 785 C C . GLY A 1 103 ? -22.303 6.318 34.952 1.00 86.25 103 GLY A C 1
ATOM 786 O O . GLY A 1 103 ? -22.360 7.124 35.875 1.00 86.25 103 GLY A O 1
ATOM 787 N N . LYS A 1 104 ? -23.388 5.959 34.256 1.00 90.31 104 LYS A N 1
ATOM 788 C CA . LYS A 1 104 ? -24.762 6.406 34.546 1.00 90.31 104 LYS A CA 1
ATOM 789 C C . LYS A 1 104 ? -25.516 5.472 35.505 1.00 90.31 104 LYS A C 1
ATOM 791 O O . LYS A 1 104 ? -26.696 5.704 35.747 1.00 90.31 104 LYS A O 1
ATOM 796 N N . GLY A 1 105 ? -24.866 4.429 36.030 1.00 84.44 105 GLY A N 1
ATOM 797 C CA . GLY A 1 105 ? -25.475 3.431 36.918 1.00 84.44 105 GLY A CA 1
ATOM 798 C C . GLY A 1 105 ? -26.147 2.256 36.196 1.00 84.44 105 GLY A C 1
ATOM 799 O O . GLY A 1 105 ? -26.790 1.430 36.841 1.00 84.44 105 GLY A O 1
ATOM 800 N N . ASN A 1 106 ? -25.998 2.149 34.870 1.00 85.44 106 ASN A N 1
ATOM 801 C CA . ASN A 1 106 ? -26.553 1.052 34.074 1.00 85.44 106 ASN A CA 1
ATOM 802 C C . ASN A 1 106 ? -25.483 -0.021 33.841 1.00 85.44 106 ASN A C 1
ATOM 804 O O . ASN A 1 106 ? -24.707 0.053 32.887 1.00 85.44 106 ASN A O 1
ATOM 808 N N . TYR A 1 107 ? -25.447 -1.030 34.712 1.00 83.44 107 TYR A N 1
ATOM 809 C CA . TYR A 1 107 ? -24.416 -2.078 34.680 1.00 83.44 107 TYR A CA 1
ATOM 810 C C . TYR A 1 107 ? -24.721 -3.244 33.728 1.00 83.44 107 TYR A C 1
ATOM 812 O O . TYR A 1 107 ? -23.836 -4.050 33.446 1.00 83.44 107 TYR A O 1
ATOM 820 N N . GLU A 1 108 ? -25.942 -3.338 33.196 1.00 78.56 108 GLU A N 1
ATOM 821 C CA . GLU A 1 108 ? -26.298 -4.327 32.172 1.00 78.56 108 GLU A CA 1
ATOM 822 C C . GLU A 1 108 ? -25.829 -3.862 30.788 1.00 78.56 108 GLU A C 1
ATOM 824 O O . GLU A 1 108 ? -26.582 -3.282 30.004 1.00 78.56 108 GLU A O 1
ATOM 829 N N . VAL A 1 109 ? -24.551 -4.097 30.485 1.00 78.69 109 VAL A N 1
ATOM 830 C CA . VAL A 1 109 ? -23.952 -3.747 29.190 1.00 78.69 109 VAL A CA 1
ATOM 831 C C . VAL A 1 109 ? -23.595 -4.990 28.378 1.00 78.69 109 VAL A C 1
ATOM 833 O O . VAL A 1 109 ? -22.936 -5.910 28.858 1.00 78.69 109 VAL A O 1
ATOM 836 N N . VAL A 1 110 ? -24.004 -5.009 27.107 1.00 77.81 110 VAL A N 1
ATOM 837 C CA . VAL A 1 110 ? -23.608 -6.053 26.153 1.00 77.81 110 VAL A CA 1
ATOM 838 C C . VAL A 1 110 ? -22.288 -5.650 25.518 1.00 77.81 110 VAL A C 1
ATOM 840 O O . VAL A 1 110 ? -22.202 -4.630 24.833 1.00 77.81 110 VAL A O 1
ATOM 843 N N . LEU A 1 111 ? -21.252 -6.451 25.742 1.00 82.12 111 LEU A N 1
ATOM 844 C CA . LEU A 1 111 ? -19.925 -6.156 25.224 1.00 82.12 111 LEU A CA 1
ATOM 845 C C . LEU A 1 111 ? -19.662 -6.855 23.882 1.00 82.12 111 LEU A C 1
ATOM 847 O O . LEU A 1 111 ? -20.064 -8.007 23.697 1.00 82.12 111 LEU A O 1
ATOM 851 N N . PRO A 1 112 ? -18.968 -6.194 22.938 1.00 77.12 112 PRO A N 1
ATOM 852 C CA . PRO A 1 112 ? -18.747 -6.737 21.604 1.00 77.12 112 PRO A CA 1
ATOM 853 C C . PRO A 1 112 ? -17.757 -7.908 21.621 1.00 77.12 112 PRO A C 1
ATOM 855 O O . PRO A 1 112 ? -16.662 -7.817 22.181 1.00 77.12 112 PRO A O 1
ATOM 858 N N . LEU A 1 113 ? -18.095 -8.990 20.917 1.00 74.81 113 LEU A N 1
ATOM 859 C CA . LEU A 1 113 ? -17.152 -10.071 20.634 1.00 74.81 113 LEU A CA 1
ATOM 860 C C . LEU A 1 113 ? -16.211 -9.630 19.507 1.00 74.81 113 LEU A C 1
ATOM 862 O O . LEU A 1 113 ? -16.650 -9.363 18.388 1.00 74.81 113 LEU A O 1
ATOM 866 N N . SER A 1 114 ? -14.913 -9.541 19.803 1.00 77.75 114 SER A N 1
ATOM 867 C CA . SER A 1 114 ? -13.889 -9.189 18.815 1.00 77.75 114 SER A CA 1
ATOM 868 C C . SER A 1 114 ? -13.128 -10.423 18.335 1.00 77.75 114 SER A C 1
ATOM 870 O O . SER A 1 114 ? -12.849 -11.338 19.108 1.00 77.75 114 SER A O 1
ATOM 872 N N . SER A 1 115 ? -12.757 -10.430 17.054 1.00 73.12 115 SER A N 1
ATOM 873 C CA . SER A 1 115 ? -11.950 -11.489 16.434 1.00 73.12 115 SER A CA 1
ATOM 874 C C . SER A 1 115 ? -10.452 -11.375 16.740 1.00 73.12 115 SER A C 1
ATOM 876 O O . SER A 1 115 ? -9.692 -12.295 16.448 1.00 73.12 115 SER A O 1
ATOM 878 N N . ALA A 1 116 ? -9.989 -10.2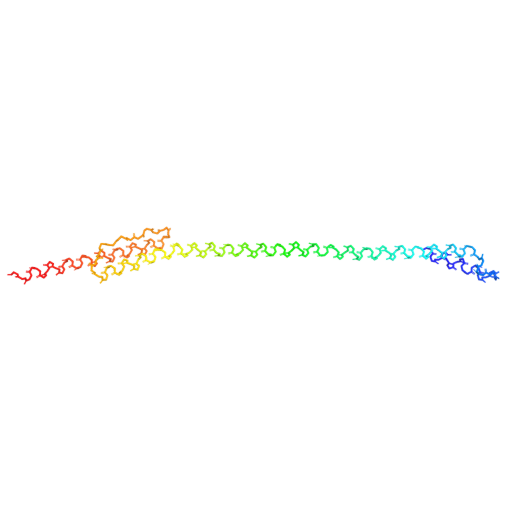43 17.276 1.00 81.12 116 ALA A N 1
ATOM 879 C CA . ALA A 1 116 ? -8.620 -10.098 17.770 1.00 81.12 116 ALA A CA 1
ATOM 880 C C . ALA A 1 116 ? -8.535 -10.626 19.209 1.00 81.12 116 ALA A C 1
ATOM 882 O O . ALA A 1 116 ? -9.317 -10.206 20.064 1.00 81.12 116 ALA A O 1
ATOM 883 N N . ALA A 1 117 ? -7.593 -11.535 19.473 1.00 83.56 117 ALA A N 1
ATOM 884 C CA . ALA A 1 117 ? -7.470 -12.213 20.763 1.00 83.56 117 ALA A CA 1
ATOM 885 C C . ALA A 1 117 ? -7.253 -11.219 21.915 1.00 83.56 117 ALA A C 1
ATOM 887 O O . ALA A 1 117 ? -7.910 -11.312 22.952 1.00 83.56 117 ALA A O 1
ATOM 888 N N . GLU A 1 118 ? -6.401 -10.220 21.698 1.00 86.12 118 GLU A N 1
ATOM 889 C CA . GLU A 1 118 ? -6.078 -9.164 22.655 1.00 86.12 118 GLU A CA 1
ATOM 890 C C . GLU A 1 118 ? -7.298 -8.287 22.959 1.00 86.12 118 GLU A C 1
ATOM 892 O O . GLU A 1 118 ? -7.560 -7.959 24.116 1.00 86.12 118 GLU A O 1
ATOM 897 N N . MET A 1 119 ? -8.094 -7.957 21.937 1.00 88.50 119 MET A N 1
ATOM 898 C CA . MET A 1 119 ? -9.315 -7.167 22.110 1.00 88.50 119 MET A CA 1
ATOM 899 C C . MET A 1 119 ? -10.393 -7.965 22.848 1.00 88.50 119 MET A C 1
ATOM 901 O O . MET A 1 119 ? -11.049 -7.445 23.742 1.00 88.50 119 MET A O 1
ATOM 905 N N . ASN A 1 120 ? -10.549 -9.250 22.529 1.00 87.12 120 ASN A N 1
ATOM 906 C CA . ASN A 1 120 ? -11.479 -10.127 23.235 1.00 87.12 120 ASN A CA 1
ATOM 907 C C . ASN A 1 120 ? -11.095 -10.292 24.718 1.00 87.12 120 ASN A C 1
ATOM 909 O O . ASN A 1 120 ? -11.964 -10.303 25.591 1.00 87.12 120 ASN A O 1
ATOM 913 N N . LEU A 1 121 ? -9.794 -10.376 25.018 1.00 89.00 121 LEU A N 1
ATOM 914 C CA . LEU A 1 121 ? -9.290 -10.392 26.391 1.00 89.00 121 LEU A CA 1
ATOM 915 C C . LEU A 1 121 ? -9.616 -9.083 27.126 1.00 89.00 121 LEU A C 1
ATOM 917 O O . LEU A 1 121 ? -10.090 -9.135 28.262 1.00 89.00 121 LEU A O 1
ATOM 921 N N . LEU A 1 122 ? -9.397 -7.928 26.486 1.00 89.25 122 LEU A N 1
ATOM 922 C CA . LEU A 1 122 ? -9.743 -6.621 27.050 1.00 89.25 122 LEU A CA 1
ATOM 923 C C . LEU A 1 122 ? -11.243 -6.523 27.344 1.00 89.25 122 LEU A C 1
ATOM 925 O O . LEU A 1 122 ? -11.622 -6.172 28.460 1.00 89.25 122 LEU A O 1
ATOM 929 N N . THR A 1 123 ? -12.087 -6.908 26.386 1.00 88.56 123 THR A N 1
ATOM 930 C CA . THR A 1 123 ? -13.540 -6.926 26.561 1.00 88.56 123 THR A CA 1
ATOM 931 C C . THR A 1 123 ? -13.964 -7.812 27.736 1.00 88.56 123 THR A C 1
ATOM 933 O O . THR A 1 123 ? -14.786 -7.401 28.551 1.00 88.56 123 THR A O 1
ATOM 936 N N . ARG A 1 124 ? -13.382 -9.009 27.883 1.00 88.62 124 ARG A N 1
ATOM 937 C CA . ARG A 1 124 ? -13.677 -9.893 29.025 1.00 88.62 124 ARG A CA 1
ATOM 938 C C . ARG A 1 124 ? -13.317 -9.248 30.360 1.00 88.62 124 ARG A C 1
ATOM 940 O O . ARG A 1 124 ? -14.134 -9.272 31.274 1.00 88.62 124 ARG A O 1
ATOM 947 N N . ARG A 1 125 ? -12.125 -8.647 30.464 1.00 89.75 125 ARG A N 1
ATOM 948 C CA . ARG A 1 125 ? -11.691 -7.938 31.682 1.00 89.75 125 ARG A CA 1
ATOM 949 C C . ARG A 1 125 ? -12.616 -6.769 32.010 1.00 89.75 125 ARG A C 1
ATOM 951 O O . ARG A 1 125 ? -12.960 -6.579 33.171 1.00 89.75 125 ARG A O 1
ATOM 958 N N . PHE A 1 126 ? -13.051 -6.029 30.993 1.00 89.56 126 PHE A N 1
ATOM 959 C CA . PHE A 1 126 ? -14.029 -4.956 31.149 1.00 89.56 126 PHE A CA 1
ATOM 960 C C . PHE A 1 126 ? -15.368 -5.469 31.694 1.00 89.56 126 PHE A C 1
ATOM 962 O O . PHE A 1 126 ? -15.904 -4.894 32.637 1.00 89.56 126 PHE A O 1
ATOM 969 N N . GLY A 1 127 ? -15.869 -6.593 31.175 1.00 87.94 127 GLY A N 1
ATOM 970 C CA . GLY A 1 127 ? -17.093 -7.225 31.676 1.00 87.94 127 GLY A CA 1
ATOM 971 C C . GLY A 1 127 ? -17.001 -7.645 33.139 1.00 87.94 127 GLY A C 1
ATOM 972 O O . GLY A 1 127 ? -17.922 -7.386 33.906 1.00 87.94 127 GLY A O 1
ATOM 973 N N . THR A 1 128 ? -15.868 -8.213 33.561 1.00 90.38 128 THR A N 1
ATOM 974 C CA . THR A 1 128 ? -15.646 -8.544 34.977 1.00 90.38 128 THR A CA 1
ATOM 975 C C . THR A 1 128 ? -15.667 -7.300 35.873 1.00 90.38 128 THR A C 1
ATOM 977 O O . THR A 1 128 ? -16.218 -7.359 36.967 1.00 90.38 128 THR A O 1
ATOM 980 N N . MET A 1 129 ? -15.118 -6.166 35.418 1.00 90.00 129 MET A N 1
ATOM 981 C CA . MET A 1 129 ? -15.184 -4.904 36.173 1.00 90.00 129 MET A CA 1
ATOM 982 C C . MET A 1 129 ? -16.617 -4.369 36.286 1.00 90.00 129 MET A C 1
ATOM 984 O O . MET A 1 129 ? -17.026 -3.956 37.369 1.00 90.00 129 MET A O 1
ATOM 988 N N . ALA A 1 130 ? -17.384 -4.401 35.193 1.00 88.62 130 ALA A N 1
ATOM 989 C CA . ALA A 1 130 ? -18.786 -3.982 35.191 1.00 88.62 130 ALA A CA 1
ATOM 990 C C . ALA A 1 130 ? -19.628 -4.814 36.172 1.00 88.62 130 ALA A C 1
ATOM 992 O O . ALA A 1 130 ? -20.418 -4.271 36.942 1.00 88.62 130 ALA A O 1
ATOM 993 N N . GLU A 1 131 ? -19.399 -6.127 36.187 1.00 87.19 131 GLU A N 1
ATOM 994 C CA . GLU A 1 131 ? -20.075 -7.063 37.082 1.00 87.19 131 GLU A CA 1
ATOM 995 C C . GLU A 1 131 ? -19.709 -6.829 38.556 1.00 87.19 131 GLU A C 1
ATOM 997 O O . GLU A 1 131 ? -20.587 -6.807 39.417 1.00 87.19 131 GLU A O 1
ATOM 1002 N N . ALA A 1 132 ? -18.430 -6.586 38.855 1.00 87.81 132 ALA A N 1
ATOM 1003 C CA . ALA A 1 132 ? -17.986 -6.268 40.211 1.00 87.81 132 ALA A CA 1
ATOM 1004 C C . ALA A 1 132 ? -18.623 -4.968 40.740 1.00 87.81 132 ALA A C 1
ATOM 1006 O O . ALA A 1 132 ? -19.052 -4.915 41.892 1.00 87.81 132 ALA A O 1
ATOM 1007 N N . LEU A 1 133 ? -18.738 -3.936 39.894 1.00 86.50 133 LEU A N 1
ATOM 1008 C CA . LEU A 1 133 ? -19.417 -2.684 40.249 1.00 86.50 133 LEU A CA 1
ATOM 1009 C C . LEU A 1 133 ? -20.912 -2.897 40.519 1.00 86.50 133 LEU A C 1
ATOM 1011 O O . LEU A 1 133 ? -21.437 -2.356 41.491 1.00 86.50 133 LEU A O 1
ATOM 1015 N N . ARG A 1 134 ? -21.581 -3.723 39.705 1.00 86.06 134 ARG A N 1
ATOM 1016 C CA . ARG A 1 134 ? -22.990 -4.093 39.904 1.00 86.06 134 ARG A CA 1
ATOM 1017 C C . ARG A 1 134 ? -23.216 -4.733 41.272 1.00 86.06 134 ARG A C 1
ATOM 1019 O O . ARG A 1 134 ? -24.135 -4.344 41.988 1.00 86.06 134 ARG A O 1
ATOM 1026 N N . GLN A 1 135 ? -22.365 -5.693 41.634 1.00 85.31 135 GLN A N 1
ATOM 1027 C CA . GLN A 1 135 ? -22.443 -6.391 42.919 1.00 85.31 135 GLN A CA 1
ATOM 1028 C C . GLN A 1 135 ? -22.174 -5.444 44.090 1.00 85.31 135 GLN A C 1
ATOM 1030 O O . GLN A 1 135 ? -22.928 -5.449 45.056 1.00 85.31 135 GLN A O 1
ATOM 1035 N N . HIS A 1 136 ? -21.161 -4.577 43.981 1.00 84.31 136 HIS A N 1
ATOM 1036 C CA . HIS A 1 136 ? -20.861 -3.593 45.021 1.00 84.31 136 HIS A CA 1
ATOM 1037 C C . HIS A 1 136 ? -22.019 -2.610 45.244 1.00 84.31 136 HIS A C 1
ATOM 1039 O O . HIS A 1 136 ? -22.307 -2.249 46.384 1.00 84.31 136 HIS A O 1
ATOM 1045 N N . GLN A 1 137 ? -22.703 -2.174 44.180 1.00 77.81 137 GLN A N 1
ATOM 1046 C CA . GLN A 1 137 ? -23.882 -1.327 44.340 1.00 77.81 137 GLN A CA 1
ATOM 1047 C C . GLN A 1 137 ? -25.018 -2.084 45.031 1.00 77.81 137 GLN A C 1
ATOM 1049 O O . GLN A 1 137 ? -25.584 -1.533 45.967 1.00 77.81 137 GLN A O 1
ATOM 1054 N N . ALA A 1 138 ? -25.321 -3.319 44.609 1.00 74.50 138 ALA A N 1
ATOM 1055 C CA . ALA A 1 138 ? -26.388 -4.134 45.194 1.00 74.50 138 ALA A CA 1
ATOM 1056 C C . ALA A 1 138 ? -26.204 -4.333 46.709 1.00 74.50 138 ALA A C 1
ATOM 1058 O O . ALA A 1 138 ? -27.111 -4.015 47.474 1.00 74.50 138 ALA A O 1
ATOM 1059 N N . THR A 1 139 ? -25.004 -4.730 47.148 1.00 76.19 139 THR A N 1
ATOM 1060 C CA . THR A 1 139 ? -24.689 -4.908 48.576 1.00 76.19 139 THR A CA 1
ATOM 1061 C C . THR A 1 139 ? -24.865 -3.617 49.377 1.00 76.19 139 THR A C 1
ATOM 1063 O O . THR A 1 139 ? -25.397 -3.639 50.482 1.00 76.19 139 THR A O 1
ATOM 1066 N N . ASN A 1 140 ? -24.467 -2.473 48.814 1.00 71.31 140 ASN A N 1
ATOM 1067 C CA . ASN A 1 140 ? -24.584 -1.187 49.498 1.00 71.31 140 ASN A CA 1
ATOM 1068 C C . ASN A 1 140 ? -26.053 -0.748 49.670 1.00 71.31 140 ASN A C 1
ATOM 1070 O O . ASN A 1 140 ? -26.379 -0.065 50.638 1.00 71.31 140 ASN A O 1
ATOM 1074 N N . VAL A 1 141 ? -26.955 -1.136 48.756 1.00 71.06 141 VAL A N 1
ATOM 1075 C CA . VAL A 1 141 ? -28.398 -0.878 48.929 1.00 71.06 141 VAL A CA 1
ATOM 1076 C C . VAL A 1 141 ? -28.981 -1.764 50.032 1.00 71.06 141 VAL A C 1
ATOM 1078 O O . VAL A 1 141 ? -29.772 -1.281 50.841 1.00 71.06 141 VAL A O 1
ATOM 1081 N N . ASP A 1 142 ? -28.561 -3.029 50.102 1.00 66.00 142 ASP A N 1
ATOM 1082 C CA . ASP A 1 142 ? -29.031 -3.980 51.115 1.00 66.00 142 ASP A CA 1
ATOM 1083 C C . ASP A 1 142 ? -28.584 -3.584 52.534 1.00 66.00 142 ASP A C 1
ATOM 1085 O O . ASP A 1 142 ? -29.380 -3.643 53.473 1.00 66.00 142 ASP A O 1
ATOM 1089 N N . GLU A 1 143 ? -27.348 -3.098 52.702 1.00 65.62 143 GLU A N 1
ATOM 1090 C CA . GLU A 1 143 ? -26.850 -2.597 53.994 1.00 65.62 143 GLU A CA 1
ATOM 1091 C C . GLU A 1 143 ? -27.583 -1.329 54.459 1.00 65.62 143 GLU A C 1
ATOM 1093 O O . GLU A 1 143 ? -27.914 -1.196 55.640 1.00 65.62 143 GLU A O 1
ATOM 1098 N N . LEU A 1 144 ? -27.901 -0.414 53.537 1.00 64.44 144 LEU A N 1
ATOM 1099 C CA . LEU A 1 144 ? -28.686 0.786 53.849 1.00 64.44 144 LEU A CA 1
ATOM 1100 C C . LEU A 1 144 ? -30.129 0.451 54.258 1.00 64.44 144 LEU A C 1
ATOM 1102 O O . LEU A 1 144 ? -30.688 1.128 55.120 1.00 64.44 144 LEU A O 1
ATOM 1106 N N . LEU A 1 145 ? -30.728 -0.591 53.675 1.00 63.22 145 LEU A N 1
ATOM 1107 C CA . LEU A 1 145 ? -32.070 -1.062 54.034 1.00 63.22 145 LEU A CA 1
ATOM 1108 C C . LEU A 1 145 ? -32.088 -1.806 55.378 1.00 63.22 145 LEU A C 1
ATOM 1110 O O . LEU A 1 145 ? -33.056 -1.683 56.129 1.00 63.22 145 LEU A O 1
ATOM 1114 N N . ALA A 1 146 ? -31.020 -2.535 55.709 1.00 70.56 146 ALA A N 1
ATOM 1115 C CA . ALA A 1 146 ? -30.885 -3.241 56.983 1.00 70.56 146 ALA A CA 1
ATOM 1116 C C . ALA A 1 146 ? -30.621 -2.301 58.176 1.00 70.56 146 ALA A C 1
ATOM 1118 O O . ALA A 1 146 ? -31.010 -2.618 59.295 1.00 70.56 146 ALA A O 1
ATOM 1119 N N . GLY A 1 147 ? -29.993 -1.140 57.954 1.00 67.94 147 GLY A N 1
ATOM 1120 C CA . GLY A 1 147 ? -29.711 -0.148 59.002 1.00 67.94 147 GLY A CA 1
ATOM 1121 C C . GLY A 1 147 ? -30.875 0.786 59.373 1.00 67.94 147 GLY A C 1
ATOM 1122 O O . GLY A 1 147 ? -30.710 1.617 60.264 1.00 67.94 147 GLY A O 1
ATOM 1123 N N . GLN A 1 148 ? -32.026 0.696 58.692 1.00 55.84 148 GLN A N 1
ATOM 1124 C CA . GLN A 1 148 ? -33.225 1.509 58.967 1.00 55.84 148 GLN A CA 1
ATOM 1125 C C . GLN A 1 148 ? -34.320 0.780 59.774 1.00 55.84 148 GLN A C 1
ATOM 1127 O O . GLN A 1 148 ? -35.404 1.339 59.955 1.00 55.84 148 GLN A O 1
ATOM 1132 N N . GLN A 1 149 ? -34.054 -0.435 60.264 1.00 47.66 149 GLN A N 1
ATOM 1133 C CA . GLN A 1 149 ? -34.925 -1.176 61.191 1.00 47.66 149 GLN A CA 1
ATOM 1134 C C . GLN A 1 149 ? -34.338 -1.174 62.602 1.00 47.66 149 GLN A C 1
ATOM 1136 O O . GLN A 1 149 ? -35.144 -1.098 63.556 1.00 47.66 149 GLN A O 1
#